Protein AF-A0A1J4X887-F1 (afdb_monomer_lite)

Foldseek 3Di:
DDPVVLVVLLVVLLVQLPDPPRDLVPQPDDPPDPSNVSSSVSNVVNNVVVVVVVVVVVVVVVVVD

Secondary structure (DSSP, 8-state):
--HHHHHHHHHHHHHHHTSTT--GGG--SPTTSHHHHHHHHHHHHHHHHHHHHHHHHHHHHHHT-

pLDDT: mean 91.85, std 7.47, range [60.25, 97.88]

Structure (mmCIF, N/CA/C/O backbone):
data_AF-A0A1J4X887-F1
#
_entry.id   AF-A0A1J4X887-F1
#
loop_
_atom_site.group_PDB
_atom_site.id
_atom_site.type_symbol
_atom_site.label_atom_id
_atom_site.label_alt_id
_atom_site.label_comp_id
_atom_site.label_asym_id
_atom_site.label_entity_id
_atom_site.label_seq_id
_atom_site.pdbx_PDB_ins_code
_atom_site.Cartn_x
_atom_site.Cartn_y
_atom_site.Cartn_z
_atom_site.occupancy
_atom_site.B_iso_or_equiv
_atom_site.auth_seq_id
_atom_site.auth_comp_id
_atom_site.auth_asym_id
_atom_site.auth_atom_id
_atom_site.pdbx_PDB_model_num
ATOM 1 N N . MET A 1 1 ? -1.285 0.220 19.328 1.00 90.12 1 MET A N 1
ATOM 2 C CA . MET A 1 1 ? -1.975 -0.901 18.634 1.00 90.12 1 MET A CA 1
ATOM 3 C C . MET A 1 1 ? -1.322 -2.263 18.946 1.00 90.12 1 MET A C 1
ATOM 5 O O . MET A 1 1 ? -0.125 -2.282 19.200 1.00 90.12 1 MET A O 1
ATOM 9 N N . ASN A 1 2 ? -2.051 -3.398 18.919 1.00 94.81 2 ASN A N 1
ATOM 10 C CA . ASN A 1 2 ? -1.446 -4.739 19.092 1.00 94.81 2 ASN A CA 1
ATOM 11 C C . ASN A 1 2 ? -0.773 -5.266 17.800 1.00 94.81 2 ASN A C 1
ATOM 13 O O . ASN A 1 2 ? -1.026 -4.767 16.700 1.00 94.81 2 ASN A O 1
ATOM 17 N N . LEU A 1 3 ? 0.098 -6.274 17.926 1.00 96.12 3 LEU A N 1
ATOM 18 C CA . LEU A 1 3 ? 0.930 -6.747 16.811 1.00 96.12 3 LEU A CA 1
ATOM 19 C C . LEU A 1 3 ? 0.114 -7.371 15.667 1.00 96.12 3 LEU A C 1
ATOM 21 O O . LEU A 1 3 ? 0.411 -7.132 14.497 1.00 96.12 3 LEU A O 1
ATOM 25 N N . GLU A 1 4 ? -0.923 -8.141 15.991 1.00 97.00 4 GLU A N 1
ATOM 26 C CA . GLU A 1 4 ? -1.775 -8.809 15.000 1.00 97.00 4 GLU A CA 1
ATOM 27 C C . GLU A 1 4 ? -2.538 -7.801 14.138 1.00 97.00 4 GLU A C 1
ATOM 29 O O . GLU A 1 4 ? -2.537 -7.900 12.910 1.00 97.00 4 GLU A O 1
ATOM 34 N N . ARG A 1 5 ? -3.108 -6.767 14.768 1.00 96.44 5 ARG A N 1
ATOM 35 C CA . ARG A 1 5 ? -3.797 -5.675 14.076 1.00 96.44 5 ARG A CA 1
ATO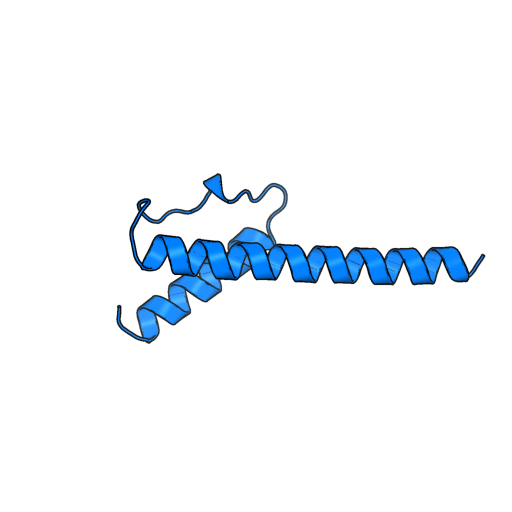M 36 C C . ARG A 1 5 ? -2.840 -4.893 13.184 1.00 96.44 5 ARG A C 1
ATOM 38 O O . ARG A 1 5 ? -3.158 -4.650 12.023 1.00 96.44 5 ARG A O 1
ATOM 45 N N . LYS A 1 6 ? -1.635 -4.578 13.676 1.00 96.94 6 LYS A N 1
ATOM 46 C CA . LYS A 1 6 ? -0.598 -3.916 12.869 1.00 96.94 6 LYS A CA 1
ATOM 47 C C . LYS A 1 6 ? -0.244 -4.745 11.634 1.00 96.94 6 LYS A C 1
ATOM 49 O O . LYS A 1 6 ? -0.172 -4.209 10.532 1.00 96.94 6 LYS A O 1
ATOM 54 N N . ARG A 1 7 ? -0.076 -6.061 11.799 1.00 97.75 7 ARG A N 1
ATOM 55 C CA . ARG A 1 7 ? 0.202 -6.984 10.690 1.00 97.75 7 ARG A CA 1
ATOM 56 C C . ARG A 1 7 ? -0.929 -6.999 9.661 1.00 97.75 7 ARG A C 1
ATOM 58 O O . ARG A 1 7 ? -0.644 -6.971 8.467 1.00 97.75 7 ARG A O 1
ATOM 65 N N . ALA A 1 8 ? -2.186 -7.012 10.103 1.00 97.81 8 ALA A N 1
ATOM 66 C CA . ALA A 1 8 ? -3.340 -6.979 9.207 1.00 97.81 8 ALA A CA 1
ATOM 67 C C . ALA A 1 8 ? -3.373 -5.699 8.354 1.00 97.81 8 ALA A C 1
ATOM 69 O O . ALA A 1 8 ? -3.552 -5.780 7.140 1.00 97.81 8 ALA A O 1
ATOM 70 N N . ILE A 1 9 ? -3.112 -4.538 8.961 1.00 97.75 9 ILE A N 1
ATOM 71 C CA . ILE A 1 9 ? -3.054 -3.246 8.257 1.00 97.75 9 ILE A CA 1
ATOM 72 C C . ILE A 1 9 ? -1.964 -3.250 7.184 1.00 97.75 9 ILE A C 1
ATOM 74 O O . ILE A 1 9 ? -2.214 -2.840 6.054 1.00 97.75 9 ILE A O 1
ATOM 78 N N . ILE A 1 10 ? -0.774 -3.765 7.509 1.00 97.50 10 ILE A N 1
ATOM 79 C CA . ILE A 1 10 ? 0.345 -3.863 6.559 1.00 97.50 10 ILE A CA 1
ATOM 80 C C . ILE A 1 10 ? -0.038 -4.717 5.345 1.00 97.50 10 ILE A C 1
ATOM 82 O O . ILE A 1 10 ? 0.267 -4.359 4.207 1.00 97.50 10 ILE A O 1
ATOM 86 N N . LEU A 1 11 ? -0.705 -5.852 5.571 1.00 97.00 11 LEU A N 1
ATOM 87 C CA . LEU A 1 11 ? -1.150 -6.726 4.486 1.00 97.00 11 LEU A CA 1
ATOM 88 C C . LEU A 1 11 ? -2.208 -6.049 3.611 1.00 97.00 11 LEU A C 1
ATOM 90 O O . LEU A 1 11 ? -2.131 -6.149 2.388 1.00 97.00 11 LEU A O 1
ATOM 94 N N . GLN A 1 12 ? -3.149 -5.325 4.218 1.00 96.00 12 GLN A N 1
ATOM 95 C CA . GLN A 1 12 ? -4.141 -4.548 3.476 1.00 96.00 12 GLN A CA 1
ATOM 96 C C . GLN A 1 12 ? -3.493 -3.440 2.640 1.00 96.00 12 GLN A C 1
ATOM 98 O O . GLN A 1 12 ? -3.845 -3.296 1.474 1.00 96.00 12 GLN A O 1
ATOM 103 N N . ALA A 1 13 ? -2.523 -2.707 3.194 1.00 95.81 13 ALA A N 1
ATOM 104 C CA . ALA A 1 13 ? -1.796 -1.652 2.486 1.00 95.81 13 ALA A CA 1
ATOM 105 C C . ALA A 1 13 ? -1.065 -2.189 1.248 1.00 95.81 13 ALA A C 1
ATOM 107 O O . ALA A 1 13 ? -1.206 -1.653 0.152 1.00 95.81 13 ALA A O 1
ATOM 108 N N . ARG A 1 14 ? -0.353 -3.312 1.401 1.00 94.75 14 ARG A N 1
ATOM 109 C CA . ARG A 1 14 ? 0.337 -3.992 0.292 1.00 94.75 14 ARG A CA 1
ATOM 110 C C . ARG A 1 14 ? -0.629 -4.494 -0.777 1.00 94.75 14 ARG A C 1
ATOM 112 O O . ARG A 1 14 ? -0.348 -4.392 -1.966 1.00 94.75 14 ARG A O 1
ATOM 119 N N . ALA A 1 15 ? -1.757 -5.066 -0.358 1.00 94.19 15 ALA A N 1
ATOM 120 C CA . ALA A 1 15 ? -2.774 -5.556 -1.282 1.00 94.19 15 ALA A CA 1
ATOM 121 C C . ALA A 1 15 ? -3.459 -4.412 -2.041 1.00 94.19 15 ALA A C 1
ATOM 123 O O . ALA A 1 15 ? -3.797 -4.588 -3.207 1.00 94.19 15 ALA A O 1
ATOM 124 N N . ALA A 1 16 ? -3.657 -3.262 -1.391 1.00 93.81 16 ALA A N 1
ATOM 125 C CA . ALA A 1 16 ? -4.202 -2.069 -2.020 1.00 93.81 16 ALA A CA 1
ATOM 126 C C . ALA A 1 16 ? -3.227 -1.490 -3.050 1.00 93.81 16 ALA A C 1
ATOM 128 O O . ALA A 1 16 ? -3.641 -1.290 -4.182 1.00 93.81 16 ALA A O 1
ATOM 129 N N . ALA A 1 17 ? -1.946 -1.318 -2.702 1.00 92.56 17 ALA A N 1
ATOM 130 C CA . ALA A 1 17 ? -0.920 -0.764 -3.595 1.00 92.56 17 ALA A CA 1
ATOM 131 C C . ALA A 1 17 ? -0.831 -1.492 -4.949 1.00 92.56 17 ALA A C 1
ATOM 133 O O . ALA A 1 17 ? -0.709 -0.862 -5.989 1.00 92.56 17 ALA A O 1
ATOM 134 N N . ARG A 1 18 ? -1.001 -2.816 -4.942 1.00 89.69 18 ARG A N 1
ATOM 135 C CA . ARG A 1 18 ? -0.959 -3.667 -6.145 1.00 89.69 18 ARG A CA 1
ATOM 136 C C . ARG A 1 18 ? -2.176 -3.564 -7.059 1.00 89.69 18 ARG A C 1
ATOM 138 O O . ARG A 1 18 ? -2.213 -4.201 -8.113 1.00 89.69 18 ARG A O 1
ATOM 145 N N . ARG A 1 19 ? -3.230 -2.854 -6.650 1.00 87.81 19 ARG A N 1
ATOM 146 C CA . ARG A 1 19 ? -4.420 -2.669 -7.485 1.00 87.81 19 ARG A CA 1
ATOM 147 C C . ARG A 1 19 ? -4.174 -1.526 -8.460 1.00 87.81 19 ARG A C 1
ATOM 149 O O . ARG A 1 19 ? -3.660 -0.475 -8.090 1.00 87.81 19 ARG A O 1
ATOM 156 N N . LYS A 1 20 ? -4.613 -1.707 -9.707 1.00 69.75 20 LYS A N 1
ATOM 157 C CA . LYS A 1 20 ? -4.623 -0.618 -10.690 1.00 69.75 20 LYS A CA 1
ATOM 158 C C . LYS A 1 20 ? -5.449 0.544 -10.127 1.00 69.75 20 LYS A C 1
ATOM 160 O O . LYS A 1 20 ? -6.578 0.318 -9.696 1.00 69.75 20 LYS A O 1
ATOM 165 N N . PHE A 1 21 ? -4.877 1.749 -10.162 1.00 64.25 21 PHE A N 1
ATOM 166 C CA . PHE A 1 21 ? -5.460 3.010 -9.674 1.00 64.25 21 PHE A CA 1
ATOM 167 C C . PHE A 1 21 ? -5.524 3.198 -8.153 1.00 64.25 21 PHE A C 1
ATOM 169 O O . PHE A 1 21 ? -6.282 4.045 -7.690 1.00 64.25 21 PHE A O 1
ATOM 176 N N . ALA A 1 22 ? -4.733 2.457 -7.377 1.00 79.44 22 ALA A N 1
ATOM 177 C CA . ALA A 1 22 ? -4.680 2.683 -5.940 1.00 79.44 22 ALA A CA 1
ATOM 178 C C . ALA A 1 22 ? -4.019 4.030 -5.601 1.00 79.44 22 ALA A C 1
ATOM 180 O O . ALA A 1 22 ? -2.925 4.343 -6.075 1.00 79.44 22 ALA A O 1
ATOM 181 N N . SER A 1 23 ? -4.678 4.811 -4.752 1.00 88.19 23 SER A N 1
ATOM 182 C CA . SER A 1 23 ? -4.233 6.116 -4.272 1.00 88.19 23 SER A CA 1
ATOM 183 C C . SER A 1 23 ? -4.031 6.092 -2.754 1.00 88.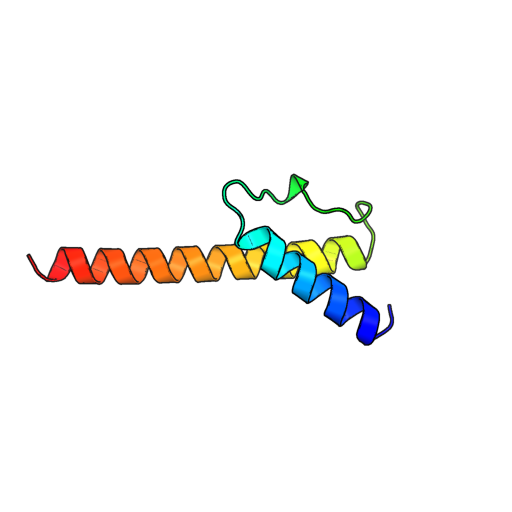19 23 SER A C 1
ATOM 185 O O . SER A 1 23 ? -4.756 5.388 -2.048 1.00 88.19 23 SER A O 1
ATOM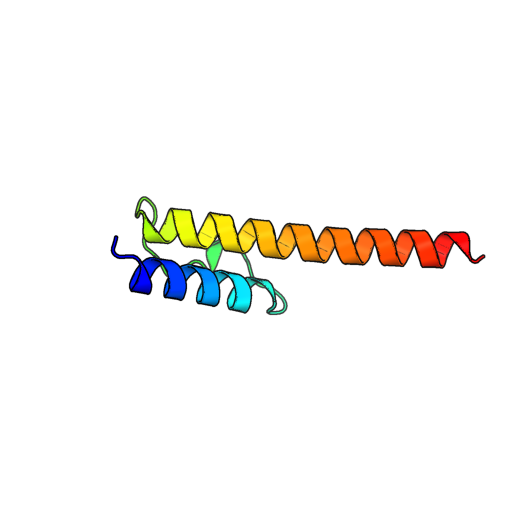 187 N N . PRO A 1 24 ? -3.122 6.915 -2.199 1.00 88.31 24 PRO A N 1
ATOM 188 C CA . PRO A 1 24 ? -3.080 7.184 -0.761 1.00 88.31 24 PRO A CA 1
ATOM 189 C C . PRO A 1 24 ? -4.433 7.613 -0.168 1.00 88.31 24 PRO A C 1
ATOM 191 O O . PRO A 1 24 ? -4.683 7.372 1.010 1.00 88.31 24 PRO A O 1
ATOM 194 N N . ALA A 1 25 ? -5.308 8.217 -0.982 1.00 89.12 25 ALA A N 1
ATOM 195 C CA . ALA A 1 25 ? -6.660 8.615 -0.588 1.00 89.12 25 ALA A CA 1
ATOM 196 C C . ALA A 1 25 ? -7.600 7.424 -0.318 1.00 89.12 25 ALA A C 1
ATOM 198 O O . ALA A 1 25 ? -8.612 7.593 0.354 1.00 89.12 25 ALA A O 1
ATOM 199 N N . ASP A 1 26 ? -7.257 6.220 -0.787 1.00 89.50 26 ASP A N 1
ATOM 200 C CA . ASP A 1 26 ? -8.031 4.996 -0.543 1.00 89.50 26 ASP A CA 1
ATOM 201 C C . ASP A 1 26 ? -7.762 4.389 0.847 1.00 89.50 26 ASP A C 1
ATOM 203 O O . ASP A 1 26 ? -8.233 3.290 1.155 1.00 89.50 26 ASP A O 1
ATOM 207 N N . ASN A 1 27 ? -6.978 5.072 1.690 1.00 94.88 27 ASN A N 1
ATOM 208 C CA . ASN A 1 27 ? -6.692 4.642 3.051 1.00 94.88 27 ASN A CA 1
ATOM 209 C C . ASN A 1 27 ? -8.000 4.544 3.865 1.00 94.88 27 ASN A C 1
ATOM 211 O O . ASN A 1 27 ? -8.646 5.564 4.104 1.00 94.88 27 ASN A O 1
ATOM 215 N N . PRO A 1 28 ? -8.398 3.347 4.341 1.00 94.50 28 PRO A N 1
ATOM 216 C CA . PRO A 1 28 ? -9.677 3.166 5.026 1.00 94.50 28 PRO A CA 1
ATOM 217 C C . PRO A 1 28 ? -9.647 3.626 6.492 1.00 94.50 28 PRO A C 1
ATOM 219 O O . PRO A 1 28 ? -10.666 3.548 7.181 1.00 94.50 28 PRO A O 1
ATOM 222 N N . TYR A 1 29 ? -8.484 4.038 7.002 1.00 96.06 29 TYR A N 1
ATOM 223 C CA . TYR A 1 29 ? -8.299 4.402 8.402 1.00 96.06 29 TYR A CA 1
ATOM 224 C C . TYR A 1 29 ? -8.421 5.920 8.614 1.00 96.06 29 TYR A C 1
ATOM 226 O O . TYR A 1 29 ? -7.932 6.687 7.780 1.00 96.06 29 TYR A O 1
ATOM 234 N N . PRO A 1 30 ? -9.018 6.369 9.737 1.00 95.62 30 PRO A N 1
ATOM 235 C CA . PRO A 1 30 ? -9.191 7.791 10.032 1.00 95.62 30 PRO A CA 1
ATOM 236 C C . PRO A 1 30 ? -7.865 8.556 10.045 1.00 95.62 30 PRO A C 1
ATOM 238 O O . PRO A 1 30 ? -6.902 8.117 10.676 1.00 95.62 30 PRO A O 1
ATOM 241 N N . GLU A 1 31 ? -7.825 9.723 9.402 1.00 94.44 31 GLU A N 1
ATOM 242 C CA . GLU A 1 31 ? -6.647 10.595 9.431 1.00 94.44 31 GLU A CA 1
ATOM 243 C C . GLU A 1 31 ? -6.224 10.930 10.869 1.00 94.44 31 GLU A C 1
ATOM 245 O O . GLU A 1 31 ? -7.048 11.135 11.761 1.00 94.44 31 GLU A O 1
ATOM 250 N N . GLY A 1 32 ? -4.910 10.946 11.104 1.00 93.25 32 GLY A N 1
ATOM 251 C CA . GLY A 1 32 ? -4.325 11.157 12.430 1.00 93.25 32 GLY A CA 1
ATOM 252 C C . GLY A 1 32 ? -4.284 9.914 13.327 1.00 93.25 32 GLY A C 1
ATOM 253 O O . GLY A 1 32 ? -3.660 9.965 14.388 1.00 93.25 32 GLY A O 1
ATOM 254 N N . SER A 1 33 ? -4.880 8.784 12.922 1.00 96.31 33 SER A N 1
ATOM 255 C CA . SER A 1 33 ? -4.754 7.526 13.666 1.00 96.31 33 SER A CA 1
ATOM 256 C C . SER A 1 33 ? -3.399 6.835 13.428 1.00 96.31 33 SER A C 1
ATOM 258 O O . SER A 1 33 ? -2.732 7.015 12.400 1.00 96.31 33 SER A O 1
ATOM 260 N N . GLU A 1 34 ? -2.986 5.999 14.389 1.00 96.62 34 GLU A N 1
ATOM 261 C CA . GLU A 1 34 ? -1.791 5.152 14.253 1.00 96.62 34 GLU A CA 1
ATOM 262 C C . GLU A 1 34 ? -1.940 4.208 13.046 1.00 96.62 34 GLU A C 1
ATOM 264 O O . GLU A 1 34 ? -1.005 4.033 12.265 1.00 96.62 34 G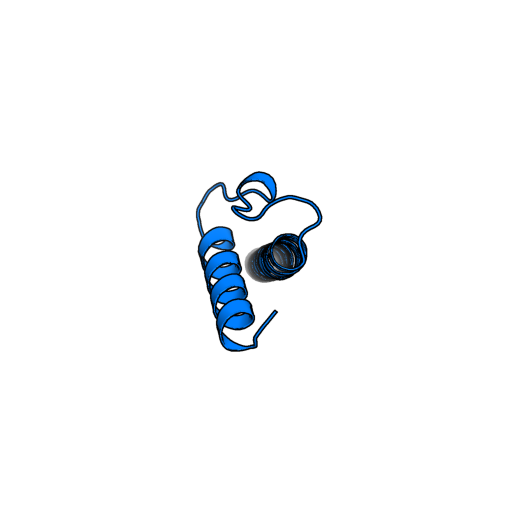LU A O 1
ATOM 269 N N . GLU A 1 35 ? -3.128 3.629 12.853 1.00 97.50 35 GLU A N 1
ATOM 270 C CA . GLU A 1 35 ? -3.433 2.748 11.725 1.00 97.50 35 GLU A CA 1
ATOM 271 C C . GLU A 1 35 ? -3.315 3.453 10.381 1.00 97.50 35 GLU A C 1
ATOM 273 O O . GLU A 1 35 ? -2.736 2.882 9.459 1.00 97.50 35 GLU A O 1
ATOM 278 N N . HIS A 1 36 ? -3.801 4.692 10.286 1.00 97.44 36 HIS A N 1
ATOM 279 C CA . HIS A 1 36 ? -3.681 5.492 9.075 1.00 97.44 36 HIS A CA 1
ATOM 280 C C . HIS A 1 36 ? -2.218 5.695 8.692 1.00 97.44 36 HIS A C 1
ATOM 282 O O . HIS A 1 36 ? -1.840 5.444 7.548 1.00 97.44 36 HIS A O 1
ATOM 288 N N . SER A 1 37 ? -1.383 6.060 9.667 1.00 97.50 37 SER A N 1
ATOM 289 C CA . SER A 1 37 ? 0.052 6.277 9.458 1.00 97.50 37 SER A CA 1
ATOM 290 C C . SER A 1 37 ? 0.769 4.989 9.042 1.00 97.50 37 SER A C 1
ATOM 292 O O . SER A 1 37 ? 1.587 4.992 8.123 1.00 97.50 37 SER A O 1
ATOM 294 N N . VAL A 1 38 ? 0.441 3.863 9.687 1.00 97.81 38 VAL A N 1
ATOM 295 C CA . VAL A 1 38 ? 1.003 2.550 9.340 1.00 97.81 38 VAL A CA 1
ATOM 296 C C . VAL A 1 38 ? 0.573 2.129 7.939 1.00 97.81 38 VAL A C 1
ATOM 298 O O . VAL A 1 38 ? 1.416 1.710 7.150 1.00 97.81 38 VAL A O 1
ATOM 301 N N . TRP A 1 39 ? -0.710 2.239 7.605 1.00 97.88 39 TRP A N 1
ATOM 302 C CA . TRP A 1 39 ? -1.201 1.872 6.282 1.00 97.88 39 TRP A CA 1
ATOM 303 C C . TRP A 1 39 ? -0.516 2.702 5.196 1.00 97.88 39 TRP A C 1
ATOM 305 O O . TRP A 1 39 ? 0.050 2.134 4.264 1.00 97.88 39 TRP A O 1
ATOM 315 N N . LEU A 1 40 ? -0.479 4.028 5.366 1.00 97.12 40 LEU A N 1
ATOM 316 C CA . LEU A 1 40 ? 0.089 4.960 4.393 1.00 97.12 40 LEU A CA 1
ATOM 317 C C . LEU A 1 40 ? 1.582 4.712 4.154 1.00 97.12 40 LEU A C 1
ATOM 319 O O . LEU A 1 40 ? 2.033 4.707 3.006 1.00 97.12 40 LEU A O 1
ATOM 323 N N . LEU A 1 41 ? 2.339 4.447 5.221 1.00 97.12 41 LEU A N 1
ATOM 324 C CA . LEU A 1 41 ? 3.756 4.109 5.123 1.00 97.12 41 LEU A CA 1
ATOM 325 C C . LEU A 1 41 ? 3.971 2.868 4.248 1.00 97.12 41 LEU A C 1
ATOM 327 O O . LEU A 1 41 ? 4.718 2.912 3.271 1.00 97.12 41 LEU A O 1
ATOM 331 N N . PHE A 1 42 ? 3.303 1.760 4.577 1.00 97.06 42 PHE A N 1
ATOM 332 C CA . PHE A 1 42 ? 3.521 0.497 3.870 1.00 97.06 42 PHE A CA 1
ATOM 333 C C . PHE A 1 42 ? 2.915 0.485 2.465 1.00 97.06 42 PHE A C 1
ATOM 335 O O . PHE A 1 42 ? 3.459 -0.181 1.584 1.00 97.06 42 PHE A O 1
ATOM 342 N N . PHE A 1 43 ? 1.839 1.235 2.237 1.00 96.44 43 PHE A N 1
ATOM 343 C CA . PHE A 1 43 ? 1.289 1.477 0.909 1.00 96.44 43 PHE A CA 1
ATOM 344 C C . PHE A 1 43 ? 2.328 2.173 0.019 1.00 96.44 43 PHE A C 1
ATOM 346 O O . PHE A 1 43 ? 2.708 1.639 -1.021 1.00 96.44 43 PHE A O 1
ATOM 353 N N . THR A 1 44 ? 2.866 3.307 0.482 1.00 94.69 44 THR A N 1
ATOM 354 C CA . THR A 1 44 ? 3.829 4.125 -0.273 1.00 94.69 44 THR A CA 1
ATOM 355 C C . THR A 1 44 ? 5.121 3.366 -0.566 1.00 94.69 44 THR A C 1
ATOM 357 O O . THR A 1 44 ? 5.625 3.410 -1.686 1.00 94.69 44 THR A O 1
ATOM 360 N N . MET A 1 45 ? 5.635 2.613 0.413 1.00 95.62 45 MET A N 1
ATOM 361 C CA . MET A 1 45 ? 6.806 1.754 0.206 1.00 95.62 45 MET A CA 1
ATOM 362 C C . MET A 1 45 ? 6.565 0.693 -0.873 1.00 95.62 45 MET A C 1
ATOM 364 O O . MET A 1 45 ? 7.454 0.435 -1.676 1.00 95.62 45 MET A O 1
ATOM 368 N N . THR A 1 46 ? 5.372 0.090 -0.905 1.00 94.88 46 THR A N 1
ATOM 369 C CA . THR A 1 46 ? 5.046 -0.955 -1.889 1.00 94.88 46 THR A CA 1
ATOM 370 C C . THR A 1 46 ? 4.986 -0.380 -3.302 1.00 94.88 46 THR A C 1
ATOM 372 O O . THR A 1 46 ? 5.583 -0.955 -4.206 1.00 94.88 46 THR A O 1
ATOM 375 N N . ILE A 1 47 ? 4.343 0.780 -3.480 1.00 92.56 47 ILE A N 1
ATOM 376 C CA . ILE A 1 47 ? 4.319 1.487 -4.770 1.00 92.56 47 ILE A CA 1
ATOM 377 C C . ILE A 1 47 ? 5.740 1.845 -5.226 1.00 92.56 47 ILE A C 1
ATOM 379 O O . ILE A 1 47 ? 6.092 1.615 -6.379 1.00 92.56 47 ILE A O 1
ATOM 383 N N . GLY A 1 48 ? 6.570 2.380 -4.325 1.00 92.19 48 GLY A N 1
ATOM 384 C CA . GLY A 1 48 ? 7.945 2.763 -4.656 1.00 92.19 48 GLY A CA 1
ATOM 385 C C . GLY A 1 48 ? 8.822 1.580 -5.081 1.00 92.19 48 GLY A C 1
ATOM 386 O O . GLY A 1 48 ? 9.626 1.715 -6.002 1.00 92.19 48 GLY A O 1
ATOM 387 N N . ASP A 1 49 ? 8.657 0.414 -4.453 1.00 92.88 49 ASP A N 1
ATOM 388 C CA . ASP A 1 49 ? 9.371 -0.803 -4.857 1.00 92.88 49 ASP A CA 1
ATOM 389 C C . ASP A 1 49 ? 8.915 -1.310 -6.237 1.00 92.88 49 ASP A C 1
ATOM 391 O O . ASP A 1 49 ? 9.755 -1.737 -7.030 1.00 92.88 49 ASP A O 1
ATOM 395 N N . GLU A 1 50 ? 7.620 -1.225 -6.559 1.00 89.38 50 GLU A N 1
ATOM 396 C CA . GLU A 1 50 ? 7.091 -1.611 -7.878 1.00 89.38 50 GLU A CA 1
ATOM 397 C C . GLU A 1 50 ? 7.594 -0.679 -8.985 1.00 89.38 50 GLU A C 1
ATOM 399 O O . GLU A 1 50 ? 8.116 -1.150 -9.994 1.00 89.38 50 GLU A O 1
ATOM 404 N N . GLN A 1 51 ? 7.564 0.636 -8.753 1.00 90.12 51 GLN A N 1
ATOM 405 C CA . GLN A 1 51 ? 8.123 1.625 -9.681 1.00 90.12 51 GLN A CA 1
ATOM 406 C C . GLN A 1 51 ? 9.624 1.422 -9.909 1.00 90.12 51 GLN A C 1
ATOM 408 O O . GLN A 1 51 ? 10.110 1.548 -11.031 1.00 90.12 51 GLN A O 1
ATOM 413 N N . ARG A 1 52 ? 10.377 1.082 -8.854 1.00 92.00 52 ARG A N 1
ATOM 414 C CA . ARG A 1 52 ? 11.804 0.765 -8.986 1.00 92.00 52 ARG A CA 1
ATOM 415 C C . ARG A 1 52 ? 12.021 -0.477 -9.850 1.00 92.00 52 ARG A C 1
ATOM 417 O O . ARG A 1 52 ? 12.943 -0.485 -10.660 1.00 92.00 52 ARG A O 1
ATOM 424 N N . ALA A 1 53 ? 11.208 -1.518 -9.676 1.00 90.38 53 ALA A N 1
ATOM 425 C CA . ALA A 1 53 ? 11.311 -2.731 -10.483 1.00 90.38 53 ALA A CA 1
ATOM 426 C C . ALA A 1 53 ? 11.020 -2.454 -11.967 1.00 90.38 53 ALA A C 1
ATOM 428 O O . ALA A 1 53 ? 11.761 -2.925 -12.829 1.00 90.38 53 ALA A O 1
ATOM 429 N N . GLU A 1 54 ? 9.996 -1.648 -12.260 1.00 90.44 54 GLU A N 1
ATOM 430 C CA . GLU A 1 54 ? 9.678 -1.217 -13.626 1.00 90.44 54 GLU A CA 1
ATOM 431 C C . GLU A 1 54 ? 10.811 -0.394 -14.249 1.00 90.44 54 GLU A C 1
ATOM 433 O O . GLU A 1 54 ? 11.194 -0.655 -15.389 1.00 90.44 54 GLU A O 1
ATOM 438 N N . LEU A 1 55 ? 11.399 0.541 -13.492 1.00 92.75 55 LEU A N 1
ATOM 439 C CA . LEU A 1 55 ? 12.534 1.342 -13.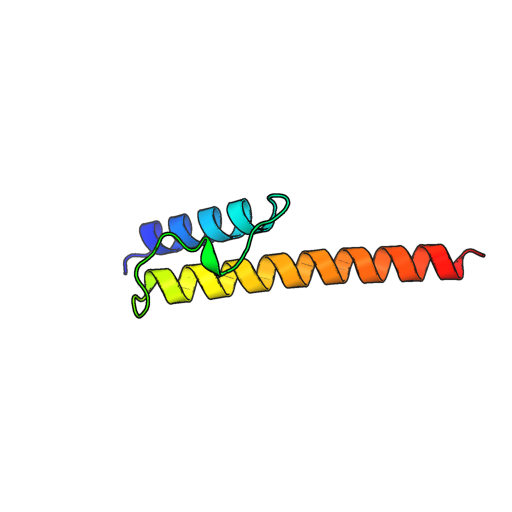953 1.00 92.75 55 LEU A CA 1
ATOM 440 C C . LEU A 1 55 ? 13.720 0.457 -14.357 1.00 92.75 55 LEU A C 1
ATOM 442 O O . LEU A 1 55 ? 14.238 0.595 -15.461 1.00 92.75 55 LEU A O 1
ATOM 446 N N . ILE A 1 56 ? 14.109 -0.483 -13.492 1.00 92.62 56 ILE A N 1
ATOM 447 C CA . ILE A 1 56 ? 15.225 -1.403 -13.757 1.00 92.62 56 ILE A CA 1
ATOM 448 C C . ILE A 1 56 ? 14.943 -2.261 -14.999 1.00 92.62 56 ILE A C 1
ATOM 450 O O . ILE A 1 56 ? 15.835 -2.466 -15.821 1.00 92.62 56 ILE A O 1
ATOM 454 N N . SER A 1 57 ? 13.709 -2.755 -15.153 1.00 92.50 57 SER A N 1
ATOM 455 C CA . SER A 1 57 ? 13.314 -3.537 -16.332 1.00 92.50 57 SER A CA 1
ATOM 456 C C . SER A 1 57 ? 13.433 -2.712 -17.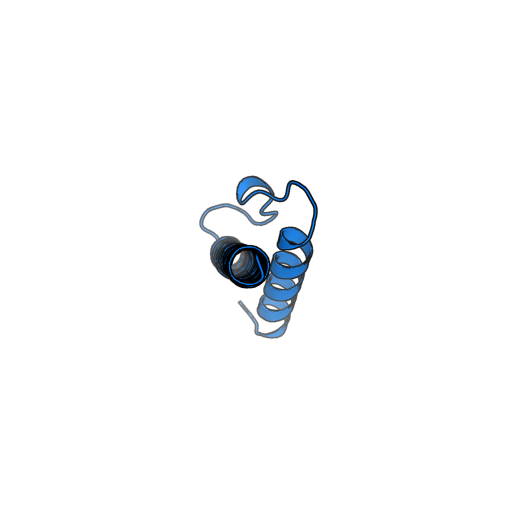614 1.00 92.50 57 SER A C 1
ATOM 458 O O . SER A 1 57 ? 14.012 -3.180 -18.592 1.00 92.50 57 SER A O 1
ATOM 460 N N . GLY A 1 58 ? 12.943 -1.470 -17.598 1.00 91.44 58 GLY A N 1
ATOM 461 C CA . GLY A 1 58 ? 13.021 -0.565 -18.745 1.00 91.44 58 GLY A CA 1
ATOM 462 C C . GLY A 1 58 ? 14.458 -0.187 -19.117 1.00 91.44 58 GLY A C 1
ATOM 463 O O . GLY A 1 58 ? 14.795 -0.156 -20.298 1.00 91.44 58 GLY A O 1
ATOM 464 N N . GLU A 1 59 ? 15.328 0.051 -18.130 1.00 92.44 59 GLU A N 1
ATOM 465 C CA . GLU A 1 59 ? 16.756 0.320 -18.359 1.00 92.44 59 GLU A CA 1
ATOM 466 C C . GLU A 1 59 ? 17.469 -0.875 -19.006 1.00 92.44 59 GLU A C 1
ATOM 468 O O . GLU A 1 59 ? 18.279 -0.702 -19.923 1.00 92.44 59 GLU A O 1
ATOM 473 N N . TYR A 1 60 ? 17.148 -2.092 -18.556 1.00 91.06 60 TYR A N 1
ATOM 474 C CA . TYR A 1 60 ? 17.692 -3.318 -19.134 1.00 91.06 60 TYR A CA 1
ATOM 475 C C . TYR A 1 60 ? 17.235 -3.517 -20.583 1.00 91.06 60 TYR A C 1
ATOM 477 O O . TYR A 1 60 ? 18.064 -3.783 -21.453 1.00 91.06 60 TYR A O 1
ATOM 485 N N . GLU A 1 61 ? 15.939 -3.343 -20.859 1.00 89.38 61 GLU A N 1
ATOM 486 C CA . GLU A 1 61 ? 15.385 -3.437 -22.214 1.00 89.38 61 GLU A CA 1
ATOM 487 C C . GLU A 1 61 ? 16.003 -2.401 -23.158 1.00 89.38 61 GLU A C 1
ATOM 489 O O . GLU A 1 61 ? 16.382 -2.749 -24.273 1.00 89.38 61 GLU A O 1
ATOM 494 N N . ALA A 1 62 ? 16.166 -1.151 -22.712 1.00 87.00 62 ALA A N 1
ATOM 495 C CA . ALA A 1 62 ? 16.764 -0.087 -23.517 1.00 87.00 62 ALA A CA 1
ATOM 496 C C . ALA A 1 62 ? 18.245 -0.338 -23.842 1.00 87.00 62 ALA A C 1
ATOM 498 O O . ALA A 1 62 ? 18.703 0.041 -24.914 1.00 87.00 62 ALA A O 1
ATOM 499 N N . SER A 1 63 ? 18.985 -0.981 -22.935 1.00 80.31 63 SER A N 1
ATOM 500 C CA . SER A 1 63 ? 20.419 -1.265 -23.106 1.00 80.31 63 SER A CA 1
ATOM 501 C C . SER A 1 63 ? 20.707 -2.476 -24.004 1.00 80.31 63 SER A C 1
ATOM 503 O O . SER A 1 63 ? 21.863 -2.723 -24.346 1.00 80.31 63 SER A O 1
ATOM 505 N N . ALA A 1 64 ? 19.683 -3.264 -24.347 1.00 75.69 64 ALA A N 1
ATOM 506 C CA . ALA A 1 64 ? 19.795 -4.423 -25.231 1.00 75.69 64 ALA A CA 1
ATOM 507 C C . ALA A 1 64 ? 19.683 -4.069 -26.731 1.00 75.69 64 ALA A C 1
ATOM 509 O O . ALA A 1 64 ? 19.874 -4.954 -27.570 1.00 75.69 64 ALA A O 1
ATOM 510 N N . TYR A 1 65 ? 19.380 -2.806 -27.054 1.00 60.25 65 TYR A N 1
ATOM 511 C CA . TYR A 1 65 ? 19.317 -2.240 -28.407 1.00 60.25 65 TYR A CA 1
ATOM 512 C C . TYR A 1 65 ? 20.509 -1.320 -28.683 1.00 60.25 65 TYR A C 1
ATOM 514 O O . TYR A 1 65 ? 20.921 -1.263 -29.865 1.00 60.25 65 TYR A O 1
#

Sequence (65 aa):
MNLERKRAIILQARAAARRKFASPADNPYPEGSEEHSVWLLFFTMTIGDEQRAELISGEYEASAY

Radius of gyration: 14.91 Å; chains: 1; bounding box: 30×20×48 Å